Protein AF-F0X0L9-F1 (afdb_monomer)

Sequence (50 aa):
MDALLTDALKRGNPVVFFDIAIGGSPVGRMKMELFKRECPKTVENFRSNS

Nearest PDB structures (foldseek):
  6tmk-assembly1_e2  TM=4.275E-01  e=9.848E-01  Toxoplasma gondii GT1
  3pjv-assembly1_F  TM=4.389E-01  e=1.397E+00  Pseudomonas fluorescens Pf0-1
  6cj0-assembly1_B  TM=3.937E-01  e=5.651E+00  Pseudomonas aeruginosa
  3die-assembly1_B  TM=2.073E-01  e=1.723E+00  Staphylococcus aureus

Foldseek 3Di:
DPPVVVVLVVVVFDKDKDFDDDPNHTPDIDIDTDDCVVCVVVSVVVVVVD

Mean predicted aligned error: 4.84 Å

InterPro domains:
  IPR029000 Cyclophilin-like domain superfamily [G3DSA:2.40.100.10] (4-49)
  IPR029000 Cyclophilin-like domain superfamily [SSF50891] (9-48)

Structure (mmCIF, N/CA/C/O backbone):
data_AF-F0X0L9-F1
#
_entry.id   AF-F0X0L9-F1
#
loop_
_atom_site.group_PDB
_atom_site.id
_atom_site.type_symbol
_atom_site.label_atom_id
_atom_site.label_alt_id
_atom_site.label_comp_id
_atom_site.label_asym_id
_atom_site.label_entity_id
_atom_site.label_seq_id
_atom_site.pdbx_PDB_ins_code
_atom_site.Cartn_x
_atom_site.Cartn_y
_atom_site.Cartn_z
_atom_site.occupancy
_atom_site.B_iso_or_equiv
_atom_site.auth_seq_id
_atom_site.auth_comp_id
_atom_site.auth_asym_id
_atom_site.auth_atom_id
_atom_site.pdbx_PDB_model_num
ATOM 1 N N . MET A 1 1 ? 7.168 -16.004 8.272 1.00 58.47 1 MET A N 1
ATOM 2 C CA . MET A 1 1 ? 7.269 -14.723 7.536 1.00 58.47 1 MET A CA 1
ATOM 3 C C . MET A 1 1 ? 6.174 -14.693 6.484 1.00 58.47 1 MET A C 1
ATOM 5 O O . MET A 1 1 ? 5.798 -15.753 6.006 1.00 58.47 1 MET A O 1
ATOM 9 N N . ASP A 1 2 ? 5.627 -13.517 6.185 1.00 80.00 2 ASP A N 1
ATOM 10 C CA . ASP A 1 2 ? 4.548 -13.343 5.205 1.00 80.00 2 ASP A CA 1
ATOM 11 C C . ASP A 1 2 ? 5.051 -13.705 3.798 1.00 80.00 2 ASP A C 1
ATOM 13 O O . ASP A 1 2 ? 5.885 -12.997 3.232 1.00 80.00 2 ASP A O 1
ATOM 17 N N . ALA A 1 3 ? 4.593 -14.842 3.271 1.00 82.75 3 ALA A N 1
ATOM 18 C CA . ALA A 1 3 ? 5.076 -15.392 2.007 1.00 82.75 3 ALA A CA 1
ATOM 19 C C . ALA A 1 3 ? 4.810 -14.453 0.818 1.00 82.75 3 ALA A C 1
ATOM 21 O O . ALA A 1 3 ? 5.632 -14.386 -0.095 1.00 82.75 3 ALA A O 1
ATOM 22 N N . LEU A 1 4 ? 3.718 -13.681 0.863 1.00 83.88 4 LEU A N 1
ATOM 23 C CA . LEU A 1 4 ? 3.360 -12.720 -0.183 1.00 83.88 4 LEU A CA 1
ATOM 24 C C . LEU A 1 4 ? 4.306 -11.516 -0.172 1.00 83.88 4 LEU A C 1
ATOM 26 O O . LEU A 1 4 ? 4.722 -11.042 -1.226 1.00 83.88 4 LEU A O 1
ATOM 30 N N . LEU A 1 5 ? 4.722 -11.068 1.018 1.00 83.38 5 LEU A N 1
ATOM 31 C CA . LEU A 1 5 ? 5.739 -10.025 1.156 1.00 83.38 5 LEU A CA 1
ATOM 32 C C . LEU A 1 5 ? 7.089 -10.489 0.597 1.00 83.38 5 LEU A C 1
ATOM 34 O O . LEU A 1 5 ? 7.762 -9.752 -0.119 1.00 83.38 5 LEU A O 1
ATOM 38 N N . THR A 1 6 ? 7.497 -11.715 0.932 1.00 86.88 6 THR A N 1
ATOM 39 C CA . THR A 1 6 ? 8.764 -12.279 0.451 1.00 86.88 6 THR A CA 1
ATOM 40 C C . THR A 1 6 ? 8.790 -12.369 -1.073 1.00 86.88 6 THR A C 1
ATOM 42 O O . THR A 1 6 ? 9.813 -12.080 -1.689 1.00 86.88 6 THR A O 1
ATOM 45 N N . ASP A 1 7 ? 7.671 -12.739 -1.684 1.00 88.44 7 ASP A N 1
ATOM 46 C CA . ASP A 1 7 ? 7.527 -12.844 -3.132 1.00 88.44 7 ASP A CA 1
ATOM 47 C C . ASP A 1 7 ? 7.531 -11.466 -3.829 1.00 88.44 7 ASP A C 1
ATOM 49 O O . ASP A 1 7 ? 8.248 -11.265 -4.812 1.00 88.44 7 ASP A O 1
ATOM 53 N N . ALA A 1 8 ? 6.847 -10.469 -3.256 1.00 84.12 8 ALA A N 1
ATOM 54 C CA . ALA A 1 8 ? 6.885 -9.079 -3.725 1.00 84.12 8 ALA A CA 1
ATOM 55 C C . ALA A 1 8 ? 8.303 -8.477 -3.680 1.00 84.12 8 ALA A C 1
ATOM 57 O O . ALA A 1 8 ? 8.764 -7.856 -4.641 1.00 84.12 8 ALA A O 1
ATOM 58 N N . LEU A 1 9 ? 9.040 -8.723 -2.590 1.00 81.69 9 LEU A N 1
ATOM 59 C CA . LEU A 1 9 ? 10.427 -8.275 -2.447 1.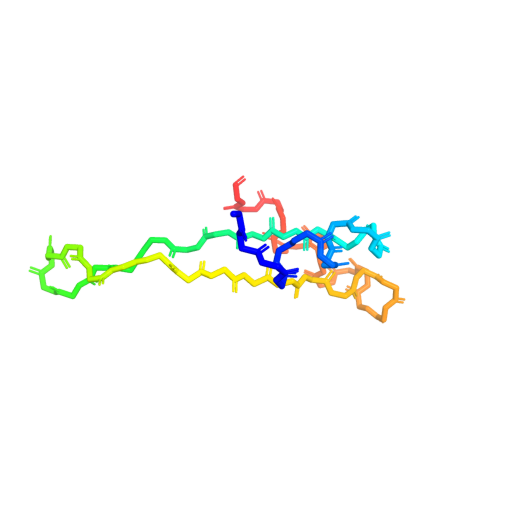00 81.69 9 LEU A CA 1
ATOM 60 C C . LEU A 1 9 ? 11.361 -8.965 -3.450 1.00 81.69 9 LEU A C 1
ATOM 62 O O . LEU A 1 9 ? 12.241 -8.310 -4.008 1.00 81.69 9 LEU A O 1
ATOM 66 N N . LYS A 1 10 ? 11.150 -10.257 -3.741 1.00 87.50 10 LYS A N 1
ATOM 67 C CA . LYS A 1 10 ? 11.907 -10.984 -4.779 1.00 87.50 10 LYS A CA 1
ATOM 68 C C . LYS A 1 10 ? 11.711 -10.391 -6.175 1.00 87.50 10 LYS A C 1
ATOM 70 O O . LYS A 1 10 ? 12.650 -10.399 -6.966 1.00 87.50 10 LYS A O 1
ATOM 75 N N . ARG A 1 11 ? 10.529 -9.843 -6.478 1.00 88.12 11 ARG A N 1
ATOM 76 C CA . ARG A 1 11 ? 10.270 -9.126 -7.742 1.00 88.12 11 ARG A CA 1
ATOM 77 C C . ARG A 1 11 ? 10.996 -7.779 -7.847 1.00 88.12 11 ARG A C 1
ATOM 79 O O . ARG A 1 11 ? 11.039 -7.202 -8.935 1.00 88.12 11 ARG A O 1
ATOM 86 N N . GLY A 1 12 ? 11.566 -7.276 -6.750 1.00 86.81 12 GLY A N 1
ATOM 87 C CA . GLY A 1 12 ? 12.191 -5.953 -6.682 1.00 86.81 12 GLY A CA 1
ATOM 88 C C . GLY A 1 12 ? 11.180 -4.802 -6.676 1.00 86.81 12 GLY A C 1
ATOM 89 O O . GLY A 1 12 ? 11.559 -3.649 -6.893 1.00 86.81 12 GLY A O 1
ATOM 90 N N . ASN A 1 13 ? 9.899 -5.104 -6.447 1.00 88.94 13 ASN A N 1
ATOM 91 C CA . ASN A 1 13 ? 8.85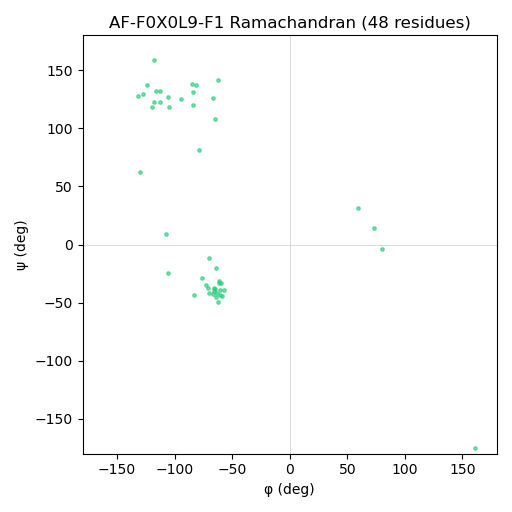7 -4.097 -6.333 1.00 88.94 13 ASN 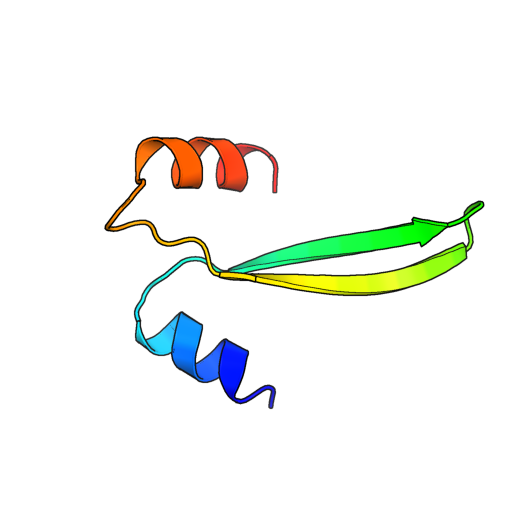A CA 1
ATOM 92 C C . ASN A 1 13 ? 8.856 -3.504 -4.914 1.00 88.94 13 ASN A C 1
ATOM 94 O O . ASN A 1 13 ? 8.979 -4.246 -3.935 1.00 88.94 13 ASN A O 1
ATOM 98 N N . PRO A 1 14 ? 8.719 -2.175 -4.767 1.00 89.81 14 PRO A N 1
ATOM 99 C CA . PRO A 1 14 ? 8.564 -1.561 -3.456 1.00 89.81 14 PRO A CA 1
ATOM 100 C C . PRO A 1 14 ? 7.291 -2.050 -2.763 1.00 89.81 14 PRO A C 1
ATOM 102 O O . PRO A 1 14 ? 6.245 -2.169 -3.398 1.00 89.81 14 PRO A O 1
ATOM 105 N N . VAL A 1 15 ? 7.371 -2.267 -1.451 1.00 90.69 15 VAL A N 1
ATOM 106 C CA . VAL A 1 15 ? 6.205 -2.544 -0.607 1.00 90.69 15 VAL A CA 1
ATOM 107 C C . VAL A 1 15 ? 6.056 -1.420 0.408 1.00 90.69 15 VAL A C 1
ATOM 109 O O . VAL A 1 15 ? 7.034 -1.039 1.050 1.00 90.69 15 VAL A O 1
ATOM 112 N N . VAL A 1 16 ? 4.841 -0.899 0.548 1.00 90.56 16 VAL A N 1
ATOM 113 C CA . VAL A 1 16 ? 4.490 0.155 1.509 1.00 90.56 16 VAL A CA 1
ATOM 114 C C . VAL A 1 16 ? 3.454 -0.350 2.514 1.00 90.56 16 VAL A C 1
ATOM 116 O O . VAL A 1 16 ? 2.753 -1.337 2.267 1.00 90.56 16 VAL A O 1
ATOM 119 N N . PHE A 1 17 ? 3.375 0.320 3.663 1.00 90.81 17 PHE A N 1
ATOM 120 C CA . PHE A 1 17 ? 2.539 -0.083 4.791 1.00 90.81 17 PHE A CA 1
ATOM 121 C C . PHE A 1 17 ? 1.655 1.071 5.233 1.00 90.81 17 PHE A C 1
ATOM 123 O O . PHE A 1 17 ? 2.166 2.154 5.491 1.00 90.81 17 PHE A O 1
ATOM 130 N N . PHE A 1 18 ? 0.356 0.820 5.372 1.00 91.06 18 PHE A N 1
ATOM 131 C CA . PHE A 1 18 ? -0.591 1.774 5.942 1.00 91.06 18 PHE A CA 1
ATOM 132 C C . PHE A 1 18 ? -1.119 1.254 7.268 1.00 91.06 18 PHE A C 1
ATOM 134 O O . PHE A 1 18 ? -1.706 0.17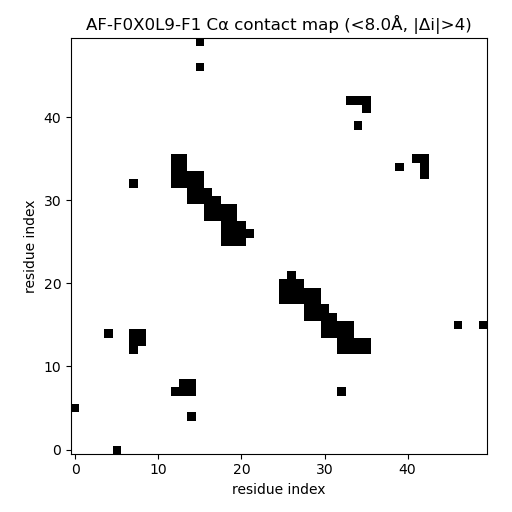4 7.321 1.00 91.06 18 PHE A O 1
ATOM 141 N N . ASP A 1 19 ? -0.932 2.042 8.321 1.00 92.12 19 ASP A N 1
ATOM 142 C CA . ASP A 1 19 ? -1.583 1.819 9.605 1.00 92.12 19 ASP A CA 1
ATOM 143 C C . ASP A 1 19 ? -2.975 2.449 9.573 1.00 92.12 19 ASP A C 1
ATOM 145 O O . ASP A 1 19 ? -3.132 3.644 9.330 1.00 92.12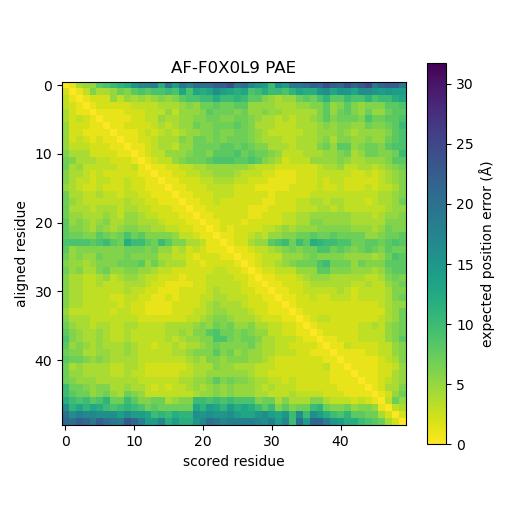 19 ASP A O 1
ATOM 149 N N . ILE A 1 20 ? -3.997 1.621 9.775 1.00 93.12 20 ILE A N 1
ATOM 150 C CA . ILE A 1 20 ? -5.398 2.023 9.684 1.00 93.12 20 ILE A CA 1
ATOM 151 C C . ILE A 1 20 ? -5.968 2.105 11.096 1.00 93.12 20 ILE A C 1
ATOM 153 O O . ILE A 1 20 ? -5.904 1.136 11.857 1.00 93.12 20 ILE A O 1
ATOM 157 N N . ALA A 1 21 ? -6.573 3.247 11.424 1.00 95.06 21 ALA A N 1
ATOM 158 C CA . ALA A 1 21 ? -7.320 3.459 12.658 1.00 95.06 21 ALA A CA 1
ATOM 159 C C . ALA A 1 21 ? -8.752 3.924 12.353 1.00 95.06 21 ALA A C 1
ATOM 161 O O . ALA A 1 21 ? -8.960 4.783 11.498 1.00 95.06 21 ALA A O 1
ATOM 162 N N . ILE A 1 22 ? -9.738 3.377 13.066 1.00 93.06 22 ILE A N 1
ATOM 163 C CA . ILE A 1 22 ? -11.154 3.756 12.959 1.00 93.06 22 ILE A CA 1
ATOM 164 C C . ILE A 1 22 ? -11.583 4.309 14.315 1.00 93.06 22 ILE A C 1
ATOM 166 O O . ILE A 1 22 ? -11.420 3.650 15.340 1.00 93.06 22 ILE A O 1
ATOM 170 N N . GLY A 1 23 ? -12.076 5.551 14.341 1.00 93.31 23 GLY A N 1
ATOM 171 C CA . GLY A 1 23 ? -12.443 6.224 15.594 1.00 93.31 23 GLY A CA 1
ATOM 172 C C . GLY A 1 23 ? -11.275 6.369 16.580 1.00 93.31 23 GLY A C 1
ATOM 173 O O . GLY A 1 23 ? -11.478 6.287 17.785 1.00 93.31 23 GLY A O 1
ATOM 174 N N . GLY A 1 24 ? -10.042 6.505 16.078 1.00 90.25 24 GLY A N 1
ATOM 175 C CA . GLY A 1 24 ? -8.826 6.578 16.899 1.00 90.25 24 GLY A CA 1
ATOM 176 C C . GLY A 1 24 ? -8.301 5.229 17.405 1.00 90.25 24 GLY A C 1
ATOM 177 O O . GLY A 1 24 ? -7.224 5.188 17.993 1.00 90.25 24 GLY A O 1
ATOM 178 N N . SER A 1 25 ? -9.006 4.124 17.145 1.00 92.88 25 SER A N 1
ATOM 179 C CA . SER A 1 25 ? -8.548 2.779 17.511 1.00 92.88 25 SER A CA 1
ATOM 180 C C . SER A 1 25 ? -7.810 2.119 16.342 1.00 92.88 25 SER A C 1
ATOM 182 O O . SER A 1 25 ? -8.391 2.026 15.258 1.00 92.88 25 SER A O 1
ATOM 184 N N . PRO A 1 26 ? -6.559 1.651 16.517 1.00 94.56 26 PRO A N 1
ATOM 185 C CA . PRO A 1 26 ? -5.819 0.962 15.466 1.00 94.56 26 PRO A CA 1
ATOM 186 C C . PRO A 1 26 ? -6.478 -0.385 15.153 1.00 94.56 26 PRO A C 1
ATOM 188 O O . PRO A 1 26 ? -6.691 -1.208 16.039 1.00 94.56 26 PRO A O 1
ATOM 191 N N . VAL A 1 27 ? -6.800 -0.606 13.882 1.00 93.94 27 VAL A N 1
ATOM 192 C CA . VAL A 1 27 ? -7.550 -1.783 13.409 1.00 93.94 27 VAL A CA 1
ATOM 193 C C . VAL A 1 27 ? -6.635 -2.764 12.686 1.00 93.94 27 VAL A C 1
ATOM 195 O O . VAL A 1 27 ? -6.903 -3.962 12.638 1.00 93.94 27 VAL A O 1
ATOM 198 N N . GLY A 1 28 ? -5.523 -2.273 12.143 1.00 92.75 28 GLY A N 1
ATOM 199 C CA . GLY A 1 28 ? -4.514 -3.124 11.538 1.00 92.75 28 GLY A CA 1
ATOM 200 C C . GLY A 1 28 ? -3.587 -2.373 10.600 1.00 92.75 28 GLY A C 1
ATOM 201 O O . GLY A 1 28 ? -3.659 -1.154 10.454 1.00 92.75 28 GLY A O 1
ATOM 202 N N . ARG A 1 29 ? -2.720 -3.146 9.948 1.00 91.50 29 ARG A N 1
ATOM 203 C CA . ARG A 1 29 ? -1.739 -2.658 8.983 1.00 91.50 29 ARG A CA 1
ATOM 204 C C . ARG A 1 29 ? -1.977 -3.301 7.626 1.00 91.50 29 ARG A C 1
ATOM 206 O O . ARG A 1 29 ? -1.844 -4.517 7.485 1.00 91.50 29 ARG A O 1
ATOM 213 N N . MET A 1 30 ? -2.286 -2.487 6.626 1.00 90.50 30 MET A N 1
ATOM 214 C CA . MET A 1 30 ? -2.386 -2.918 5.236 1.00 90.50 30 MET A CA 1
ATOM 215 C C . MET A 1 30 ? -1.003 -2.889 4.582 1.00 90.50 30 MET A C 1
ATOM 217 O O . MET A 1 30 ? -0.225 -1.961 4.798 1.00 90.50 30 MET A O 1
ATOM 221 N N . LYS A 1 31 ? -0.690 -3.913 3.783 1.00 90.12 31 LYS A N 1
ATOM 222 C CA . LYS A 1 31 ? 0.561 -4.026 3.019 1.00 90.12 31 LYS A CA 1
ATOM 223 C C . LYS A 1 31 ? 0.225 -3.935 1.538 1.00 90.12 31 LYS A C 1
ATOM 225 O O . LYS A 1 31 ? -0.683 -4.632 1.093 1.00 90.12 31 LYS A O 1
ATOM 230 N N . MET A 1 32 ? 0.942 -3.110 0.785 1.00 90.94 32 MET A N 1
ATOM 231 C CA . MET A 1 32 ? 0.688 -2.927 -0.647 1.00 90.94 32 MET A CA 1
ATOM 232 C C . MET A 1 32 ? 1.981 -3.019 -1.449 1.00 90.94 32 MET A C 1
ATOM 234 O O . MET A 1 32 ? 2.947 -2.316 -1.156 1.00 90.94 32 MET A O 1
ATOM 238 N N . GLU A 1 33 ? 1.983 -3.871 -2.472 1.00 91.94 33 GLU A N 1
ATOM 239 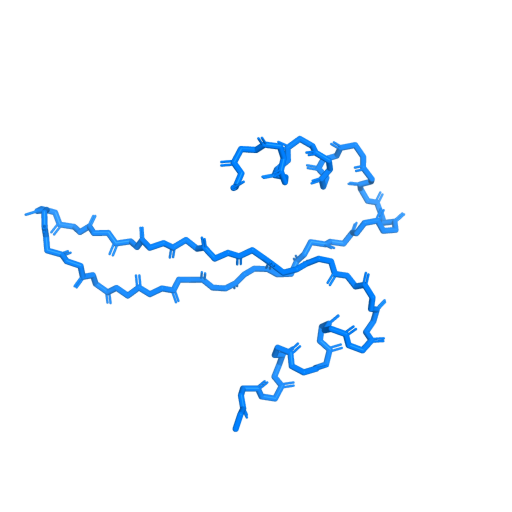C CA . GLU A 1 33 ? 3.045 -3.955 -3.477 1.00 91.94 33 GLU A CA 1
ATOM 240 C C . GLU A 1 33 ? 2.805 -2.911 -4.576 1.00 91.94 33 GLU A C 1
ATOM 242 O O . GLU A 1 33 ? 1.704 -2.803 -5.115 1.00 91.94 33 GLU A O 1
ATOM 247 N N . LEU A 1 34 ? 3.842 -2.146 -4.921 1.00 91.06 34 LEU A N 1
ATOM 248 C CA . LEU A 1 34 ? 3.797 -1.127 -5.964 1.00 91.06 34 LEU A CA 1
ATOM 249 C C . LEU A 1 34 ? 4.516 -1.618 -7.228 1.00 91.06 34 LEU A C 1
ATOM 251 O O . LEU A 1 34 ? 5.728 -1.841 -7.228 1.00 91.06 34 LEU A O 1
ATOM 255 N N . PHE A 1 35 ? 3.787 -1.731 -8.338 1.00 90.75 35 PHE A N 1
ATOM 256 C CA . PHE A 1 35 ? 4.323 -2.210 -9.616 1.00 90.75 35 PHE A CA 1
ATOM 257 C C . PHE A 1 35 ? 5.118 -1.120 -10.349 1.00 90.75 35 PHE A C 1
ATOM 259 O O . PHE A 1 35 ? 4.620 -0.458 -11.261 1.00 90.75 35 PHE A O 1
ATOM 266 N N . LYS A 1 36 ? 6.387 -0.933 -9.958 1.00 87.44 36 LYS A N 1
ATOM 267 C CA . LYS A 1 36 ? 7.259 0.122 -10.513 1.00 87.44 36 LYS A CA 1
ATOM 268 C C . LYS A 1 36 ? 7.461 -0.002 -12.025 1.00 87.44 36 LYS A C 1
ATOM 270 O O . LYS A 1 36 ? 7.620 1.014 -12.692 1.00 87.44 36 LYS A O 1
ATOM 275 N N . ARG A 1 37 ? 7.479 -1.229 -12.551 1.00 87.44 37 ARG A N 1
ATOM 276 C CA . ARG A 1 37 ? 7.690 -1.487 -13.985 1.00 87.44 37 ARG A CA 1
ATOM 277 C C . ARG A 1 37 ? 6.548 -0.951 -14.846 1.00 87.44 37 ARG A C 1
ATOM 279 O O . ARG A 1 37 ? 6.816 -0.361 -15.882 1.00 87.44 37 ARG A O 1
ATOM 286 N N . GLU A 1 38 ? 5.316 -1.099 -14.370 1.00 90.81 38 GLU A N 1
ATOM 287 C CA . GLU A 1 38 ? 4.118 -0.686 -15.105 1.00 90.81 38 GLU A CA 1
ATOM 288 C C . GLU A 1 38 ? 3.831 0.809 -14.916 1.00 90.81 38 GLU A C 1
ATOM 290 O O . GLU A 1 38 ? 3.547 1.525 -15.872 1.00 90.81 38 GLU A O 1
ATOM 295 N N . CYS A 1 39 ? 3.950 1.305 -13.678 1.00 90.00 39 CYS A N 1
ATOM 296 C CA . CYS A 1 39 ? 3.521 2.659 -13.312 1.00 90.00 39 CYS A CA 1
ATOM 297 C C . CYS A 1 39 ? 4.609 3.434 -12.541 1.00 90.00 39 CYS A C 1
ATOM 299 O O . CYS A 1 39 ? 4.384 3.819 -11.389 1.00 90.00 39 CYS A O 1
ATOM 301 N N . PRO A 1 40 ? 5.786 3.708 -13.133 1.00 88.75 40 PRO A N 1
ATOM 302 C CA . PRO A 1 40 ? 6.943 4.241 -12.406 1.00 88.75 40 PRO A CA 1
ATOM 303 C C . PRO A 1 40 ? 6.671 5.586 -11.719 1.00 88.75 40 PRO A C 1
ATOM 305 O O . PRO A 1 40 ? 6.986 5.736 -10.541 1.00 88.75 40 PRO A O 1
ATOM 308 N N . LYS A 1 41 ? 6.004 6.524 -12.406 1.00 91.0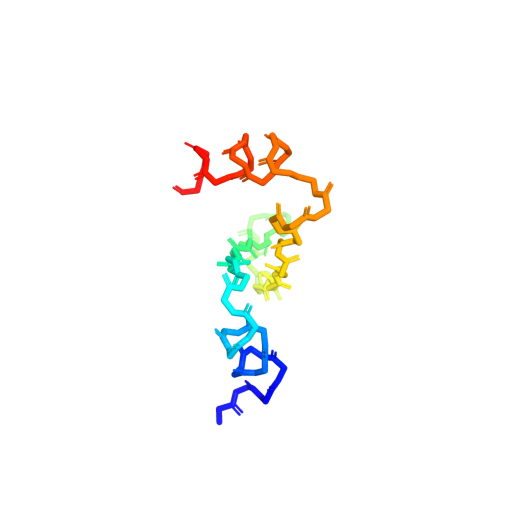0 41 LYS A N 1
ATOM 309 C CA . LYS A 1 41 ? 5.667 7.851 -11.855 1.00 91.00 41 LYS A CA 1
ATOM 310 C C . LYS A 1 41 ? 4.697 7.762 -10.674 1.00 91.00 41 LYS A C 1
ATOM 312 O O . LYS A 1 41 ? 4.830 8.490 -9.697 1.00 91.00 41 LYS A O 1
ATOM 317 N N . THR A 1 42 ? 3.731 6.845 -10.745 1.00 89.81 42 THR A N 1
ATOM 318 C CA . THR A 1 42 ? 2.771 6.613 -9.657 1.00 89.81 42 THR A CA 1
ATOM 319 C C . THR A 1 42 ? 3.473 6.035 -8.437 1.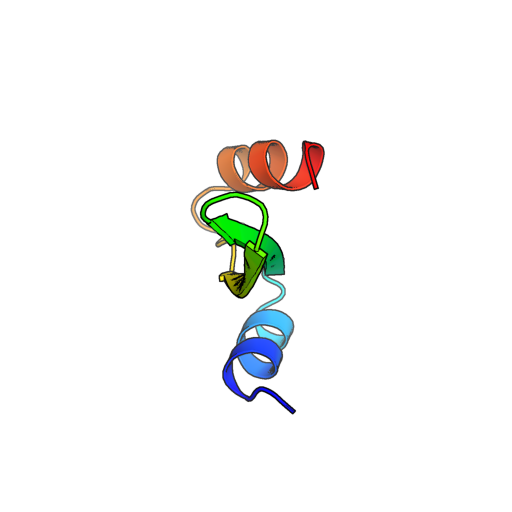00 89.81 42 THR A C 1
ATOM 321 O O . THR A 1 42 ? 3.216 6.475 -7.321 1.00 89.81 42 THR A O 1
ATOM 324 N N . VAL A 1 43 ? 4.391 5.085 -8.645 1.00 90.38 43 VAL A N 1
ATOM 325 C CA . VAL A 1 43 ? 5.178 4.493 -7.557 1.00 90.38 43 VAL A CA 1
ATOM 326 C C . VAL A 1 43 ? 6.067 5.531 -6.879 1.00 90.38 43 VAL A C 1
ATOM 328 O O . VAL A 1 43 ? 6.158 5.533 -5.655 1.00 90.38 43 VAL A O 1
ATOM 331 N N . GLU A 1 44 ? 6.703 6.419 -7.640 1.00 88.12 44 GLU A N 1
ATOM 332 C CA . GLU A 1 44 ? 7.518 7.502 -7.079 1.00 88.12 44 GLU A CA 1
ATOM 333 C C . GLU A 1 44 ? 6.674 8.451 -6.223 1.00 88.12 44 GLU A C 1
ATOM 335 O O . GLU A 1 44 ? 6.997 8.639 -5.052 1.00 88.12 44 GLU A O 1
ATOM 340 N N . ASN A 1 45 ? 5.534 8.922 -6.738 1.00 87.38 45 ASN A N 1
ATOM 341 C CA . ASN A 1 45 ? 4.615 9.778 -5.980 1.00 87.38 45 ASN A CA 1
ATOM 342 C C . ASN A 1 45 ? 4.132 9.125 -4.673 1.00 87.38 45 ASN A C 1
ATOM 344 O O . ASN A 1 45 ? 4.021 9.799 -3.651 1.00 87.38 45 ASN A O 1
ATOM 348 N N . PHE A 1 46 ? 3.850 7.818 -4.689 1.00 85.19 46 PHE A N 1
ATOM 349 C CA . PHE A 1 46 ? 3.367 7.095 -3.509 1.00 85.19 46 PHE A CA 1
ATOM 350 C C . PHE A 1 46 ? 4.464 6.881 -2.456 1.00 85.19 46 PHE A C 1
ATOM 352 O O . PHE A 1 46 ? 4.191 6.925 -1.258 1.00 85.19 46 PHE A O 1
ATOM 359 N N . ARG A 1 47 ? 5.712 6.667 -2.894 1.00 80.31 47 ARG A N 1
ATOM 360 C CA . ARG A 1 47 ? 6.863 6.486 -1.996 1.00 80.31 47 ARG A CA 1
ATOM 361 C C . ARG A 1 47 ? 7.362 7.790 -1.388 1.00 80.31 47 ARG A C 1
ATOM 363 O O . ARG A 1 47 ? 7.908 7.743 -0.297 1.00 80.31 47 ARG A O 1
ATOM 370 N N . SER A 1 48 ? 7.197 8.925 -2.065 1.00 74.50 48 SER A N 1
ATOM 371 C CA . SER A 1 48 ? 7.652 1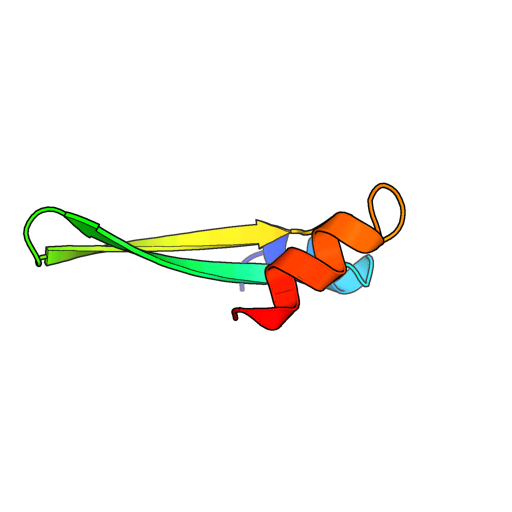0.227 -1.558 1.00 74.50 48 SER A CA 1
ATOM 372 C C . SER A 1 48 ? 6.947 10.678 -0.272 1.00 74.50 48 SER A C 1
ATOM 374 O O . SER A 1 48 ? 7.497 11.511 0.437 1.00 74.50 48 SER A O 1
ATOM 376 N N . ASN A 1 49 ? 5.766 10.126 0.028 1.00 57.84 49 ASN A N 1
ATOM 377 C CA . ASN A 1 49 ? 4.966 10.440 1.220 1.00 57.84 49 ASN A CA 1
ATOM 378 C C . ASN A 1 49 ? 4.962 9.321 2.282 1.00 57.84 49 ASN A C 1
ATOM 380 O O . ASN A 1 49 ? 4.152 9.378 3.207 1.00 57.84 49 ASN A O 1
ATOM 384 N N . SER A 1 50 ? 5.800 8.287 2.126 1.00 53.56 50 SER A N 1
ATOM 385 C CA . SER A 1 50 ? 5.962 7.196 3.105 1.00 53.56 50 SER A CA 1
ATOM 386 C C . SER A 1 50 ? 7.134 7.441 4.046 1.00 53.56 50 SER A C 1
ATOM 388 O O . SER A 1 50 ? 8.164 7.962 3.565 1.00 53.56 50 SER A O 1
#

Secondary structure (DSSP, 8-state):
--HHHHHHHHTT--EEEEEEEETTEEEEEEEEE--TTT-HHHHHHHHTT-

pLDDT: mean 86.89, std 8.66, range [53.56, 95.06]

Solvent-accessible surface area (backbone atoms only — not comparable to full-atom values): 3176 Å² total; per-residue (Å²): 128,64,65,69,58,56,52,40,50,72,72,70,33,56,72,50,75,45,80,42,60,62,96,85,42,78,77,49,72,51,77,46,79,37,62,41,88,84,40,48,69,60,39,50,62,59,53,75,78,106

Radius of gyration: 12.68 Å; Cα contacts (8 Å, |Δi|>4): 52; chains: 1; bounding box: 25×26×33 Å

Organism: NCBI:txid890382